Protein AF-A0A430QR47-F1 (af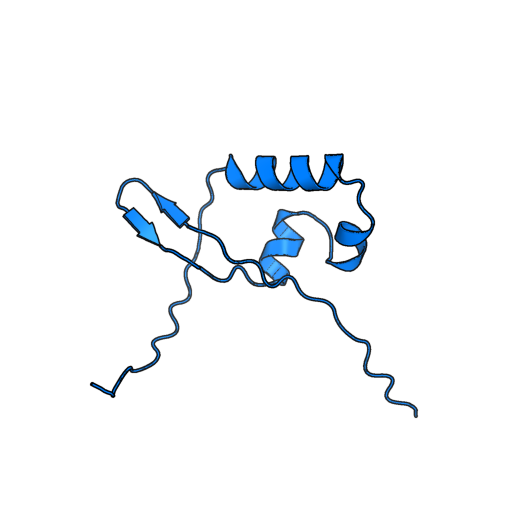db_monomer)

Sequence (79 aa):
MNLETSLQMEYGTFVHLSDHTGTYSRCLLASIAMEKLLGCNVEEFLHLPLEKRVRLKWEFCLRRFKVGLLLFYVLQYLV

Solvent-accessible surface area (backbone atoms only — not comparable to full-atom values): 5374 Å² total; per-residue (Å²): 131,86,80,74,75,76,82,79,76,72,51,87,44,68,41,71,51,71,60,99,90,48,67,52,70,72,42,76,45,53,34,73,59,49,25,66,71,70,71,44,53,58,70,60,55,70,71,46,57,67,69,57,54,53,48,52,52,49,61,54,75,74,52,90,77,92,80,86,83,84,81,80,80,72,81,78,86,82,130

Secondary structure (DSSP, 8-state):
------------EEEEEEETTEEEEEEEE-HHHHHHHHTS-HHHHHTS-HHHHHHHHHHHHTS----------------

Nearest PDB structures (foldseek):
  5zkt-assembly1_A  TM=3.418E-01  e=4.781E+00  Oryza sativa Japonica Group
  7vp5-assembly1_A  TM=3.523E-01  e=7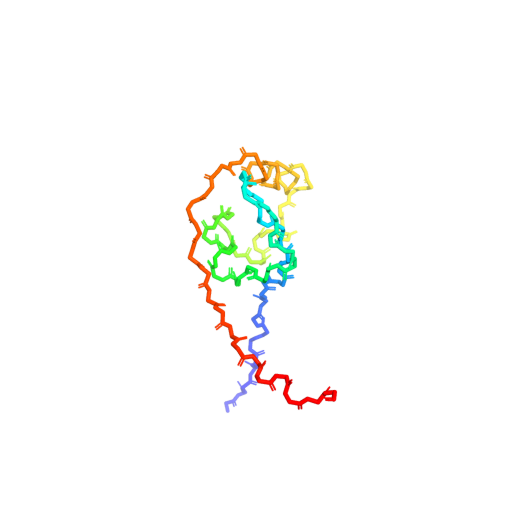.192E+00  Arabidopsis thaliana

Organism: Schistosoma bovis (NCBI:txid6184)

Radius of gyration: 16.45 Å; Cα contacts (8 Å, |Δi|>4): 47; chains: 1; bounding box: 40×34×55 Å

pLDDT: mean 86.51, std 15.62, range [41.97, 98.12]

Foldseek 3Di:
DDPPPPPADFDQDFDWDDDPVGIDGRDGDGRVNVCVLLVHHPVVLVPDDPVSNVVSVCVVVVDDDDDDDDDDPPPPPDD

Structure (mmCIF, N/CA/C/O backbone):
data_AF-A0A430QR47-F1
#
_entry.id   AF-A0A430QR47-F1
#
loop_
_atom_site.group_PDB
_atom_site.id
_atom_site.type_symbol
_atom_site.label_atom_id
_atom_site.label_alt_id
_atom_site.label_comp_id
_atom_site.label_asym_id
_atom_site.label_entity_id
_atom_site.label_seq_id
_atom_site.pdbx_PDB_ins_code
_atom_site.Cartn_x
_atom_site.Cartn_y
_atom_site.Cartn_z
_atom_site.occupancy
_atom_site.B_iso_or_equiv
_atom_site.auth_seq_id
_atom_site.auth_comp_id
_atom_site.auth_asym_id
_atom_site.auth_atom_id
_atom_site.pdbx_PDB_model_num
ATOM 1 N N . MET A 1 1 ? -0.660 -4.411 37.521 1.00 41.97 1 MET A N 1
ATOM 2 C CA . MET A 1 1 ? -0.868 -3.602 36.303 1.00 41.97 1 MET A CA 1
ATOM 3 C C . MET A 1 1 ? -1.247 -4.567 35.201 1.00 41.97 1 MET A C 1
ATOM 5 O O . MET A 1 1 ? -0.413 -5.383 34.832 1.00 41.97 1 MET A O 1
ATOM 9 N N . ASN A 1 2 ? -2.510 -4.561 34.781 1.00 42.44 2 ASN A N 1
ATOM 10 C CA . ASN A 1 2 ? -2.967 -5.402 33.681 1.00 42.44 2 ASN A CA 1
ATOM 11 C C . ASN A 1 2 ? -2.342 -4.854 32.397 1.00 42.44 2 ASN A C 1
ATOM 13 O O . ASN A 1 2 ? -2.633 -3.726 32.010 1.00 42.44 2 ASN A O 1
ATOM 17 N N . LEU A 1 3 ? -1.445 -5.625 31.780 1.00 56.69 3 LEU A N 1
ATOM 18 C CA . LEU A 1 3 ? -1.019 -5.390 30.405 1.00 56.69 3 LEU A CA 1
ATOM 19 C C . LEU A 1 3 ? -2.160 -5.883 29.506 1.00 56.69 3 LEU A C 1
ATOM 21 O O . LEU A 1 3 ? -2.099 -6.972 28.937 1.00 56.69 3 LEU A O 1
ATOM 25 N N . GLU A 1 4 ? -3.245 -5.114 29.432 1.00 59.81 4 GLU A N 1
ATOM 26 C CA . GLU A 1 4 ? -4.129 -5.219 28.276 1.00 59.81 4 GLU A CA 1
ATOM 27 C C . GLU A 1 4 ? -3.275 -4.821 27.077 1.00 59.81 4 GLU A C 1
ATOM 29 O O . GLU A 1 4 ? -2.914 -3.660 26.889 1.00 59.81 4 GLU A O 1
ATOM 34 N N . THR A 1 5 ? -2.838 -5.823 26.323 1.00 61.00 5 THR A N 1
ATOM 35 C CA . THR A 1 5 ? -2.196 -5.614 25.035 1.00 61.00 5 THR A CA 1
ATOM 36 C C . THR A 1 5 ? -3.254 -4.969 24.156 1.00 61.00 5 THR A C 1
ATOM 38 O O . THR A 1 5 ? -4.178 -5.637 23.700 1.00 61.00 5 THR A O 1
ATOM 41 N N . SER A 1 6 ? -3.171 -3.652 23.965 1.00 66.88 6 SER A N 1
ATOM 42 C CA . SER A 1 6 ? -4.008 -2.965 22.990 1.00 66.88 6 SER A CA 1
ATOM 43 C C . SER A 1 6 ? -3.735 -3.608 21.635 1.00 66.88 6 SER A C 1
ATOM 45 O O . SER A 1 6 ? -2.624 -3.502 21.113 1.00 66.88 6 SER A O 1
ATOM 47 N N . LEU A 1 7 ? -4.719 -4.333 21.102 1.00 74.38 7 LEU A N 1
ATOM 48 C CA . LEU A 1 7 ? -4.644 -4.924 19.772 1.00 74.38 7 LEU A CA 1
ATOM 49 C C . LEU A 1 7 ? -4.577 -3.782 18.761 1.00 74.38 7 LEU A C 1
ATOM 51 O O . LEU A 1 7 ? -5.586 -3.163 18.437 1.00 74.38 7 LEU A O 1
ATOM 55 N N . GLN A 1 8 ? -3.371 -3.477 18.296 1.00 82.19 8 GLN A N 1
ATOM 56 C CA . GLN A 1 8 ? -3.166 -2.457 17.285 1.00 82.19 8 GLN A CA 1
ATOM 57 C C . GLN A 1 8 ? -3.488 -3.058 15.917 1.00 82.19 8 GLN A C 1
ATOM 59 O O . GLN A 1 8 ? -2.873 -4.033 15.487 1.00 82.19 8 GLN A O 1
ATOM 64 N N . MET A 1 9 ? -4.501 -2.506 15.252 1.00 91.62 9 MET A N 1
ATOM 65 C CA . MET A 1 9 ? -4.874 -2.925 13.907 1.00 91.62 9 MET A CA 1
ATOM 66 C C . MET A 1 9 ? -3.944 -2.285 12.879 1.00 91.62 9 MET A C 1
ATOM 68 O O . MET A 1 9 ? -3.625 -1.103 12.977 1.00 91.62 9 MET A O 1
ATOM 72 N N . GLU A 1 10 ? -3.562 -3.052 11.860 1.00 95.00 10 GLU A N 1
ATOM 73 C CA . GLU A 1 10 ? -2.694 -2.583 10.780 1.00 95.00 10 GLU A CA 1
ATOM 74 C C . GLU A 1 10 ? -3.259 -2.941 9.403 1.00 95.00 10 GLU A C 1
ATOM 76 O O . GLU A 1 10 ? -3.903 -3.978 9.212 1.00 95.00 10 GLU A O 1
ATOM 81 N N . TYR A 1 11 ? -2.986 -2.097 8.407 1.00 95.06 11 TYR A N 1
ATOM 82 C CA . TYR A 1 11 ? -3.264 -2.431 7.016 1.00 95.06 11 TYR A CA 1
ATOM 83 C C . TYR A 1 11 ? -2.243 -3.443 6.483 1.00 95.06 11 TYR A C 1
ATOM 85 O O . TYR A 1 11 ? -1.061 -3.139 6.341 1.00 95.06 11 TYR A O 1
ATOM 93 N N . GLY A 1 12 ? -2.726 -4.613 6.060 1.00 92.56 12 GLY A N 1
ATOM 94 C CA . GLY A 1 12 ? -1.959 -5.618 5.311 1.00 92.56 12 GLY A CA 1
ATOM 95 C C . GLY A 1 12 ? -2.159 -5.511 3.795 1.00 92.56 12 GLY A C 1
ATOM 96 O O . GLY A 1 12 ? -2.576 -6.479 3.159 1.00 92.56 12 GLY A O 1
ATOM 97 N N . THR A 1 13 ? -1.945 -4.329 3.207 1.00 92.88 13 THR A N 1
ATOM 98 C CA . THR A 1 13 ? -2.326 -4.073 1.805 1.00 92.88 13 THR A CA 1
ATOM 99 C C . THR A 1 13 ? -1.199 -4.415 0.832 1.00 92.88 13 THR A C 1
ATOM 101 O O . THR A 1 13 ? -0.116 -3.835 0.888 1.00 92.88 13 THR A O 1
ATOM 104 N N . PHE A 1 14 ? -1.479 -5.311 -0.117 1.00 94.62 14 PHE A N 1
ATOM 105 C CA . PHE A 1 14 ? -0.609 -5.567 -1.264 1.00 94.62 14 PHE A CA 1
ATOM 106 C C . PHE A 1 14 ? -1.069 -4.774 -2.485 1.00 94.62 14 PHE A C 1
ATOM 108 O O . PHE A 1 14 ? -2.259 -4.748 -2.804 1.00 94.62 14 PHE A O 1
ATOM 115 N N . VAL A 1 15 ? -0.117 -4.170 -3.193 1.00 93.56 15 VAL A N 1
ATOM 116 C CA . VAL A 1 15 ? -0.369 -3.388 -4.407 1.00 93.56 15 VAL A CA 1
ATOM 117 C C . VAL A 1 15 ? 0.536 -3.842 -5.550 1.00 93.56 15 VAL A C 1
ATOM 119 O O . VAL A 1 15 ? 1.606 -4.414 -5.334 1.00 93.56 15 VAL A O 1
ATOM 122 N N . HIS A 1 16 ? 0.094 -3.585 -6.777 1.00 94.38 16 HIS A N 1
ATOM 123 C CA . HIS A 1 16 ? 0.928 -3.696 -7.970 1.00 94.38 16 HIS A CA 1
ATOM 124 C C . HIS A 1 16 ? 1.373 -2.292 -8.370 1.00 94.38 16 HIS A C 1
ATOM 126 O O . HIS A 1 16 ? 0.549 -1.379 -8.442 1.00 94.38 16 HIS A O 1
ATOM 132 N N . LEU A 1 17 ? 2.670 -2.118 -8.596 1.00 93.31 17 LEU A N 1
ATOM 133 C CA . LEU A 1 17 ? 3.264 -0.851 -9.003 1.00 93.31 17 LEU A CA 1
ATOM 134 C C . LEU A 1 17 ? 3.703 -0.981 -10.452 1.00 93.31 17 LEU A C 1
ATOM 136 O O . LEU A 1 17 ? 4.632 -1.728 -10.749 1.00 93.31 17 LEU A O 1
ATOM 140 N N . SER A 1 18 ? 3.017 -0.267 -11.337 1.00 93.88 18 SER A N 1
ATOM 141 C CA . SER A 1 18 ? 3.256 -0.312 -12.776 1.00 93.88 18 SER A CA 1
ATOM 142 C C . SER A 1 18 ? 3.761 1.032 -13.279 1.00 93.88 18 SER A C 1
ATOM 144 O O . SER A 1 18 ? 3.204 2.081 -12.946 1.00 93.88 18 SER A O 1
ATOM 146 N N . ASP A 1 19 ? 4.776 0.995 -14.130 1.00 93.19 19 ASP A N 1
ATOM 147 C CA . ASP A 1 19 ? 5.192 2.117 -14.961 1.00 93.19 19 ASP A CA 1
ATOM 148 C C . ASP A 1 19 ? 5.432 1.646 -16.406 1.00 93.19 19 ASP A C 1
ATOM 150 O O . ASP A 1 19 ? 5.045 0.545 -16.794 1.00 93.19 19 ASP A O 1
ATOM 154 N N . HIS A 1 20 ? 6.023 2.502 -17.236 1.00 95.50 20 HIS A N 1
ATOM 155 C CA . HIS A 1 20 ? 6.300 2.181 -18.637 1.00 95.50 20 HIS A CA 1
ATOM 156 C C . HIS A 1 20 ? 7.368 1.087 -18.830 1.00 95.50 20 HIS A C 1
ATOM 158 O O . HIS A 1 20 ? 7.503 0.577 -19.939 1.00 95.50 20 HIS A O 1
ATOM 164 N N . THR A 1 21 ? 8.125 0.736 -17.787 1.00 95.50 21 THR A N 1
ATOM 165 C CA . THR A 1 21 ? 9.198 -0.271 -17.831 1.00 95.50 21 THR A CA 1
ATOM 166 C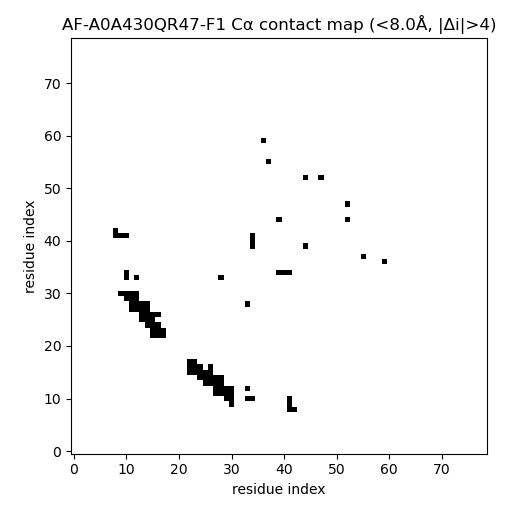 C . THR A 1 21 ? 8.728 -1.652 -17.383 1.00 95.50 21 THR A C 1
ATOM 168 O O . THR A 1 21 ? 9.355 -2.654 -17.720 1.00 95.50 21 THR A O 1
ATOM 171 N N . GLY A 1 22 ? 7.616 -1.730 -16.649 1.00 95.44 22 GLY A N 1
ATOM 172 C CA . GLY A 1 22 ? 7.079 -2.996 -16.174 1.00 95.44 22 GLY A CA 1
ATOM 173 C C . GLY A 1 22 ? 6.180 -2.850 -14.956 1.00 95.44 22 GLY A C 1
ATOM 174 O O . GLY A 1 22 ? 5.644 -1.784 -14.661 1.00 95.44 22 GLY A O 1
ATOM 175 N N . THR A 1 23 ? 5.966 -3.967 -14.259 1.00 95.12 23 THR A N 1
ATOM 176 C CA . THR A 1 23 ? 5.137 -4.017 -13.049 1.00 95.12 23 THR A CA 1
ATOM 177 C C . THR A 1 23 ? 5.817 -4.821 -11.953 1.00 95.12 23 THR A C 1
ATOM 179 O O . THR A 1 23 ? 6.049 -6.020 -12.109 1.00 95.12 23 THR A O 1
ATOM 182 N N . TYR A 1 24 ? 6.048 -4.187 -10.807 1.00 93.56 24 TYR A N 1
ATOM 183 C CA . TYR A 1 24 ? 6.364 -4.888 -9.569 1.00 93.56 24 TYR A CA 1
ATOM 184 C C . TYR A 1 24 ? 5.069 -5.370 -8.920 1.00 93.56 24 TYR A C 1
ATOM 186 O O . TYR A 1 24 ? 4.152 -4.589 -8.660 1.00 93.56 24 TYR A O 1
ATOM 194 N N . SER A 1 25 ? 4.977 -6.677 -8.685 1.00 93.38 25 SER A N 1
ATOM 195 C CA . SER A 1 25 ? 3.765 -7.310 -8.169 1.00 93.38 25 SER A CA 1
ATOM 196 C C . SER A 1 25 ? 3.855 -7.628 -6.687 1.00 93.38 25 SER A C 1
ATOM 198 O O . SER A 1 25 ? 4.919 -7.983 -6.189 1.00 93.38 25 SER A O 1
ATOM 200 N N . ARG A 1 26 ? 2.704 -7.563 -6.004 1.00 92.62 26 ARG A N 1
ATOM 201 C CA . ARG A 1 26 ? 2.567 -7.880 -4.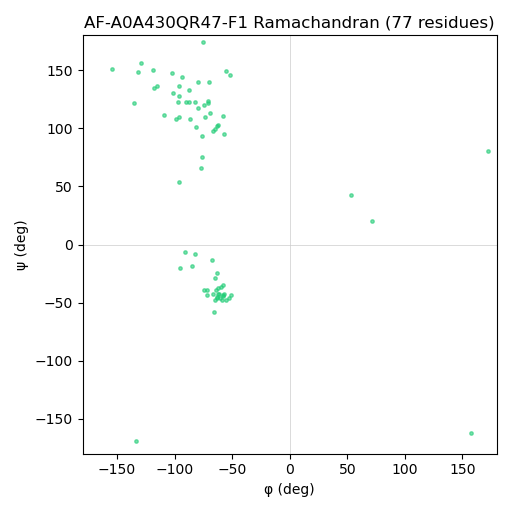574 1.00 92.62 26 ARG A CA 1
ATOM 202 C C . ARG A 1 26 ? 3.547 -7.103 -3.686 1.00 92.62 26 ARG A C 1
ATOM 204 O O . ARG A 1 26 ? 4.109 -7.650 -2.740 1.00 92.62 26 ARG A O 1
ATOM 211 N N . CYS A 1 27 ? 3.717 -5.815 -3.956 1.00 92.31 27 CYS A N 1
ATOM 212 C CA . CYS A 1 27 ? 4.451 -4.927 -3.067 1.00 92.31 27 CYS A CA 1
ATOM 213 C C . CYS A 1 27 ? 3.619 -4.695 -1.803 1.00 92.31 27 CYS A C 1
ATOM 215 O O . CYS A 1 27 ? 2.469 -4.261 -1.895 1.00 92.31 27 CYS A O 1
ATOM 217 N N . LEU A 1 28 ? 4.185 -4.991 -0.632 1.00 93.50 28 LEU A N 1
ATOM 218 C CA . LEU A 1 28 ? 3.554 -4.650 0.640 1.00 93.50 28 LEU A CA 1
ATOM 219 C C . LEU A 1 28 ? 3.622 -3.135 0.835 1.00 93.50 28 LEU A C 1
ATOM 221 O O . LEU A 1 28 ? 4.711 -2.558 0.865 1.00 93.50 28 LEU A O 1
ATOM 225 N N . LEU A 1 29 ? 2.465 -2.501 0.991 1.00 92.88 29 LEU A N 1
ATOM 226 C CA . LEU A 1 29 ? 2.377 -1.107 1.395 1.00 92.88 29 LEU A CA 1
ATOM 227 C C . LEU A 1 29 ? 2.164 -1.066 2.909 1.00 92.88 29 LEU A C 1
ATOM 229 O O . LEU A 1 29 ? 1.118 -1.478 3.403 1.00 92.88 29 LEU A O 1
ATOM 233 N N . ALA A 1 30 ? 3.189 -0.614 3.636 1.00 92.62 30 ALA A N 1
ATOM 234 C CA . ALA A 1 30 ? 3.186 -0.586 5.098 1.00 92.62 30 ALA A CA 1
ATOM 235 C C . ALA A 1 30 ? 1.985 0.193 5.660 1.00 92.62 30 ALA A C 1
ATOM 237 O O . ALA A 1 30 ? 1.557 1.182 5.056 1.00 92.62 30 ALA A O 1
ATOM 238 N N . SER A 1 31 ? 1.495 -0.200 6.844 1.00 94.56 31 SER A N 1
ATOM 239 C CA . SER A 1 31 ? 0.297 0.403 7.451 1.00 94.56 31 SER A CA 1
ATOM 240 C C . SER A 1 31 ? 0.392 1.923 7.551 1.00 94.56 31 SER A C 1
ATOM 242 O O . SER A 1 31 ? -0.491 2.629 7.077 1.00 94.56 31 SER A O 1
ATOM 244 N N . ILE A 1 32 ? 1.528 2.442 8.019 1.00 93.50 32 ILE A N 1
ATOM 245 C CA . ILE A 1 32 ? 1.774 3.888 8.111 1.00 93.50 32 ILE A CA 1
ATOM 246 C C . ILE A 1 32 ? 1.656 4.620 6.762 1.00 93.50 32 ILE A C 1
ATOM 248 O O . ILE A 1 32 ? 1.195 5.760 6.696 1.00 93.50 32 ILE A O 1
ATOM 252 N N . ALA A 1 33 ? 2.055 3.977 5.662 1.00 92.62 33 ALA A N 1
ATOM 253 C CA . ALA A 1 33 ? 1.930 4.551 4.328 1.00 92.62 33 ALA A CA 1
ATOM 254 C C . ALA A 1 33 ? 0.472 4.525 3.850 1.00 92.62 33 ALA A C 1
ATOM 256 O O . ALA A 1 33 ? 0.018 5.501 3.253 1.00 92.62 33 ALA A O 1
ATOM 257 N N . MET A 1 34 ? -0.264 3.450 4.152 1.00 94.88 34 MET A N 1
ATOM 258 C CA . MET A 1 34 ? -1.700 3.340 3.876 1.00 94.88 34 MET A CA 1
ATOM 259 C C . MET A 1 34 ? -2.515 4.381 4.643 1.00 94.88 34 MET A C 1
ATOM 261 O O . MET A 1 34 ? -3.341 5.061 4.042 1.00 94.88 34 MET A O 1
ATOM 265 N N . GLU A 1 35 ? -2.248 4.564 5.932 1.00 95.50 35 GLU A N 1
ATOM 266 C CA . GLU A 1 35 ? -2.932 5.557 6.767 1.00 95.50 35 GLU A CA 1
ATOM 267 C C . GLU A 1 35 ? -2.715 6.972 6.245 1.00 95.50 35 GLU A C 1
ATOM 269 O O . GLU A 1 35 ? -3.666 7.729 6.062 1.00 95.50 35 GLU A O 1
ATOM 274 N N . LYS A 1 36 ? -1.467 7.313 5.909 1.00 93.38 36 LYS A N 1
ATOM 275 C CA . LYS A 1 36 ? -1.134 8.612 5.318 1.00 93.38 36 LYS A CA 1
ATOM 276 C C . LYS A 1 36 ? -1.811 8.827 3.964 1.00 93.38 36 LYS A C 1
ATOM 278 O O . LYS A 1 36 ? -2.191 9.948 3.637 1.00 93.38 36 LYS A O 1
ATOM 283 N N . LEU A 1 37 ? -1.924 7.770 3.167 1.00 93.00 37 LEU A N 1
ATOM 284 C CA . LEU A 1 37 ? -2.540 7.811 1.847 1.00 93.00 37 LEU A CA 1
ATOM 285 C C . LEU A 1 37 ? -4.066 7.976 1.928 1.00 93.00 37 LEU A C 1
ATOM 287 O O . LEU A 1 37 ? -4.630 8.748 1.155 1.00 93.00 37 LEU A O 1
ATOM 291 N N . LEU A 1 38 ? -4.720 7.250 2.837 1.00 94.12 38 LEU A N 1
ATOM 292 C CA . LEU A 1 38 ? -6.174 7.270 3.023 1.00 94.12 38 LEU A CA 1
ATOM 293 C C . LEU A 1 38 ? -6.649 8.408 3.936 1.00 94.12 38 LEU A C 1
ATOM 295 O O . LEU A 1 38 ? -7.830 8.749 3.911 1.00 94.12 38 LEU A O 1
ATOM 299 N N . GLY A 1 39 ? -5.749 8.989 4.731 1.00 95.12 39 GLY A N 1
ATOM 300 C CA . GLY A 1 39 ? -6.054 10.027 5.714 1.00 95.12 39 GLY A CA 1
ATOM 301 C C . GLY A 1 39 ? -6.817 9.517 6.938 1.00 95.12 39 GLY A C 1
ATOM 302 O O . GLY A 1 39 ? -7.485 10.315 7.588 1.00 95.12 39 GLY A O 1
ATOM 303 N N . CYS A 1 40 ? -6.769 8.211 7.215 1.00 95.88 40 CYS A N 1
ATOM 304 C CA . CYS A 1 40 ? -7.442 7.585 8.352 1.00 95.88 40 CYS A CA 1
ATOM 305 C C . CYS A 1 40 ? -6.745 6.288 8.792 1.00 95.88 40 CYS A C 1
ATOM 307 O O . CYS A 1 40 ? -6.137 5.589 7.972 1.00 95.88 40 CYS A O 1
ATOM 309 N N . ASN A 1 41 ? -6.851 5.966 10.082 1.00 95.38 41 ASN A N 1
ATOM 310 C CA . ASN A 1 41 ? -6.371 4.701 10.643 1.00 95.38 41 ASN A CA 1
ATOM 311 C C . ASN A 1 41 ? -7.301 3.524 10.281 1.00 95.38 41 ASN A C 1
ATOM 313 O O . ASN A 1 41 ? -8.345 3.701 9.646 1.00 95.38 41 ASN A O 1
ATOM 317 N N . VAL A 1 42 ? -6.908 2.298 10.638 1.00 95.44 42 VAL A N 1
ATOM 318 C CA . VAL A 1 42 ? -7.678 1.089 10.290 1.00 95.44 42 VAL A CA 1
ATOM 319 C C . VAL A 1 42 ? -9.079 1.100 10.904 1.00 95.44 42 VAL A C 1
ATOM 321 O O . VAL A 1 42 ? -10.048 0.753 10.228 1.00 95.44 42 VAL A O 1
ATOM 324 N N . GLU A 1 43 ? -9.204 1.514 12.163 1.00 95.12 43 GLU A N 1
ATOM 325 C CA . GLU A 1 43 ? -10.485 1.551 12.868 1.00 95.12 43 GLU A CA 1
ATOM 326 C C . GLU A 1 43 ? -11.437 2.560 12.216 1.00 95.12 43 GLU A C 1
ATOM 328 O O . GLU A 1 43 ? -12.575 2.221 11.885 1.00 95.12 43 GLU A O 1
ATOM 333 N N . GLU A 1 44 ? -10.958 3.769 11.935 1.00 96.19 44 GLU A N 1
ATOM 334 C CA . GLU A 1 44 ? -11.710 4.808 11.228 1.00 96.19 44 GLU A CA 1
ATOM 335 C C . GLU A 1 44 ? -12.178 4.326 9.850 1.00 96.19 44 GLU A C 1
ATOM 337 O O . GLU A 1 44 ? -13.341 4.509 9.484 1.00 96.19 44 GLU A O 1
ATOM 342 N N . PHE A 1 45 ? -11.302 3.657 9.096 1.00 96.00 45 PHE A N 1
ATOM 343 C CA . PHE A 1 45 ? -11.639 3.124 7.779 1.00 96.00 45 PHE A CA 1
ATOM 344 C C . PHE A 1 45 ? -12.718 2.045 7.830 1.00 96.00 45 PHE A C 1
ATOM 346 O O . PHE A 1 45 ? -13.591 2.015 6.957 1.00 96.00 45 PHE A O 1
ATOM 353 N N . LEU A 1 46 ? -12.696 1.168 8.836 1.00 95.12 46 LEU A N 1
ATOM 354 C CA . LEU A 1 46 ? -13.716 0.129 9.008 1.00 95.12 46 LEU A CA 1
ATOM 355 C C . LEU A 1 46 ? -15.102 0.709 9.310 1.00 95.12 46 LEU A C 1
ATOM 357 O O . LEU A 1 46 ? -16.100 0.118 8.895 1.00 95.12 46 LEU A O 1
ATOM 361 N N . HIS A 1 47 ? -15.165 1.881 9.943 1.00 97.12 47 HIS A N 1
ATOM 362 C CA . HIS A 1 47 ? -16.410 2.602 10.212 1.00 97.12 47 HIS A CA 1
ATOM 363 C C . HIS A 1 47 ? -16.916 3.433 9.017 1.00 97.12 47 HIS A C 1
ATOM 365 O O . HIS A 1 47 ? -18.037 3.949 9.054 1.00 97.12 47 HIS A O 1
ATOM 371 N N . LEU A 1 48 ? -16.142 3.568 7.932 1.00 97.88 48 LEU A N 1
ATOM 372 C CA . LEU A 1 48 ? -16.596 4.292 6.745 1.00 97.88 48 LEU A CA 1
ATOM 373 C C . LEU A 1 48 ? -17.701 3.522 5.995 1.00 97.88 48 LEU A C 1
ATOM 375 O O . LEU A 1 48 ? -17.573 2.317 5.748 1.00 97.88 48 LEU A O 1
ATOM 379 N N . PRO A 1 49 ? -18.736 4.225 5.493 1.00 98.12 49 PRO A N 1
ATOM 380 C CA . PRO A 1 49 ? -19.680 3.661 4.537 1.00 98.12 49 PRO A CA 1
ATOM 381 C C . PRO A 1 49 ? -18.963 3.024 3.344 1.00 98.12 49 PRO A C 1
ATOM 383 O O . PRO A 1 49 ? -17.932 3.523 2.880 1.00 98.12 49 PRO A O 1
ATOM 386 N N . LEU A 1 50 ? -19.535 1.943 2.803 1.00 97.69 50 LEU A N 1
ATOM 387 C CA . LEU A 1 50 ? -18.964 1.219 1.662 1.00 97.69 50 LEU A CA 1
ATOM 388 C C . LEU A 1 50 ? -18.626 2.153 0.490 1.00 97.69 50 LEU A C 1
ATOM 390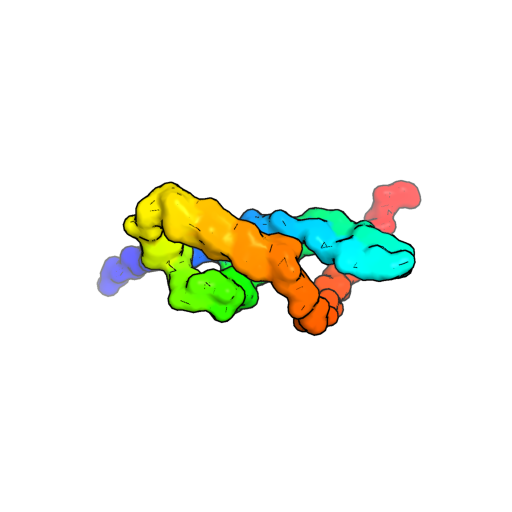 O O . LEU A 1 50 ? -17.535 2.063 -0.065 1.00 97.69 50 LEU A O 1
ATOM 394 N N . GLU A 1 51 ? -19.514 3.090 0.171 1.00 98.06 51 GLU A N 1
ATOM 395 C CA . GLU A 1 51 ? -19.331 4.080 -0.896 1.00 98.06 51 GLU A CA 1
ATOM 396 C C . GLU A 1 51 ? -18.064 4.924 -0.705 1.00 98.06 51 GLU A C 1
ATOM 398 O O . GLU A 1 51 ? -17.299 5.126 -1.650 1.00 98.06 51 GLU A O 1
ATOM 403 N N . LYS A 1 52 ? -17.789 5.363 0.532 1.00 97.75 52 LYS A N 1
ATOM 404 C CA . LYS A 1 52 ? -16.570 6.118 0.850 1.00 97.75 52 LYS A CA 1
ATOM 405 C C . LYS A 1 52 ? -15.322 5.249 0.692 1.00 97.75 52 LYS A C 1
ATOM 407 O O . LYS A 1 52 ? -14.349 5.707 0.099 1.00 97.75 52 LYS A O 1
ATOM 412 N N . ARG A 1 53 ? -15.356 3.989 1.144 1.00 96.88 53 ARG A N 1
ATOM 413 C CA . ARG A 1 53 ? -14.232 3.043 0.976 1.00 96.88 53 ARG A CA 1
ATOM 414 C C . ARG A 1 53 ? -13.936 2.765 -0.500 1.00 96.88 53 ARG A C 1
ATOM 416 O O . ARG A 1 53 ? -12.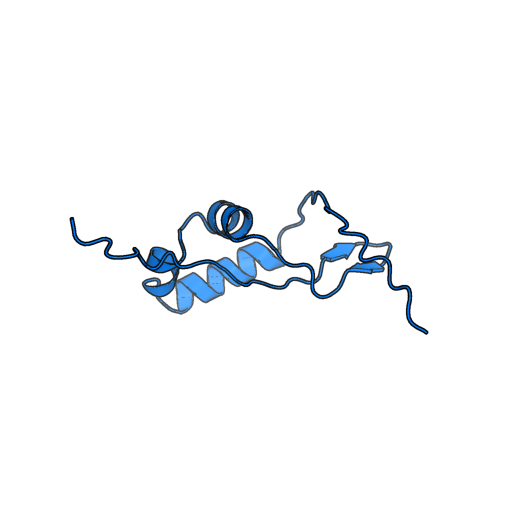777 2.767 -0.910 1.00 96.88 53 ARG A O 1
ATOM 423 N N . VAL A 1 54 ? -14.980 2.582 -1.311 1.00 96.81 54 VAL A N 1
ATOM 424 C CA . VAL A 1 54 ? -14.861 2.399 -2.766 1.00 96.81 54 VAL A CA 1
ATOM 425 C C . VAL A 1 54 ? -14.260 3.640 -3.417 1.00 96.81 54 VAL A C 1
ATOM 427 O O . VAL A 1 54 ? -13.331 3.520 -4.215 1.00 96.81 54 VAL A O 1
ATOM 430 N N . ARG A 1 55 ? -14.733 4.834 -3.049 1.00 96.62 55 ARG A N 1
ATOM 431 C CA . ARG A 1 55 ? -14.180 6.089 -3.560 1.00 96.62 55 ARG A CA 1
ATOM 432 C C . ARG A 1 55 ? -12.693 6.234 -3.232 1.00 96.62 55 ARG A C 1
ATOM 434 O O . ARG A 1 55 ? -11.914 6.513 -4.137 1.00 96.62 55 ARG A O 1
ATOM 441 N N . LEU A 1 56 ? -12.294 5.989 -1.983 1.00 95.88 56 LEU A N 1
ATOM 442 C CA . LEU A 1 56 ? -10.889 6.042 -1.562 1.00 95.88 56 LEU A CA 1
ATOM 443 C C . LEU A 1 56 ? -10.007 5.073 -2.361 1.00 95.88 56 LEU A C 1
ATOM 445 O O . LEU A 1 56 ? -8.937 5.464 -2.828 1.00 95.88 56 LEU A O 1
ATOM 449 N N . LYS A 1 57 ? -10.473 3.835 -2.586 1.00 94.19 57 LYS A N 1
ATOM 450 C CA . LYS A 1 57 ? -9.764 2.861 -3.431 1.00 94.19 57 LYS A CA 1
ATOM 451 C C . LYS A 1 57 ? -9.503 3.424 -4.828 1.00 94.19 57 LYS A C 1
ATOM 453 O O . LYS A 1 57 ? -8.387 3.319 -5.328 1.00 94.19 57 LYS A O 1
ATOM 458 N N . TRP A 1 58 ? -10.516 4.006 -5.464 1.00 95.56 58 TRP A N 1
ATOM 459 C CA . TRP A 1 58 ? -10.369 4.534 -6.820 1.00 95.56 58 TRP A CA 1
ATOM 460 C C . TRP A 1 58 ? -9.518 5.801 -6.872 1.00 95.56 58 TRP A C 1
ATOM 462 O O . TRP A 1 58 ? -8.684 5.919 -7.766 1.00 95.56 58 TRP A O 1
ATOM 472 N N . GLU A 1 59 ? -9.653 6.710 -5.904 1.00 93.50 59 GLU A N 1
ATOM 473 C CA . GLU A 1 59 ? -8.764 7.874 -5.803 1.00 93.50 59 GLU A CA 1
ATOM 474 C C . GLU A 1 59 ? -7.298 7.453 -5.643 1.00 93.50 59 GLU A C 1
ATOM 476 O O . GLU A 1 59 ? -6.421 8.082 -6.232 1.00 93.50 59 GLU A O 1
ATOM 481 N N . PHE A 1 60 ? -7.030 6.369 -4.911 1.00 91.75 60 PHE A N 1
ATOM 482 C CA . PHE A 1 60 ? -5.707 5.757 -4.855 1.00 91.75 60 PHE A CA 1
ATOM 483 C C . PHE A 1 60 ? -5.284 5.172 -6.213 1.00 91.75 60 PHE A C 1
ATOM 485 O O . PHE A 1 60 ? -4.272 5.596 -6.762 1.00 91.75 60 PHE A O 1
ATOM 492 N N . CYS A 1 61 ? -6.046 4.242 -6.795 1.00 91.88 61 CYS A N 1
ATOM 493 C CA . CYS A 1 61 ? -5.635 3.533 -8.015 1.00 91.88 61 CYS A CA 1
ATOM 494 C C . CYS A 1 61 ? -5.470 4.436 -9.252 1.00 91.88 61 CYS A C 1
ATOM 496 O O . CYS A 1 61 ? -4.746 4.072 -10.175 1.00 91.88 61 CYS A O 1
ATOM 498 N N . LEU A 1 62 ? -6.141 5.590 -9.297 1.00 91.06 62 LEU A N 1
ATOM 499 C CA . LEU A 1 62 ? -6.101 6.512 -10.439 1.00 91.06 62 LEU A CA 1
ATOM 500 C C . LEU A 1 62 ? -4.997 7.575 -10.335 1.00 91.06 62 LEU A C 1
ATOM 502 O O . LEU A 1 62 ? -4.786 8.341 -11.278 1.00 91.06 62 LEU A O 1
ATOM 506 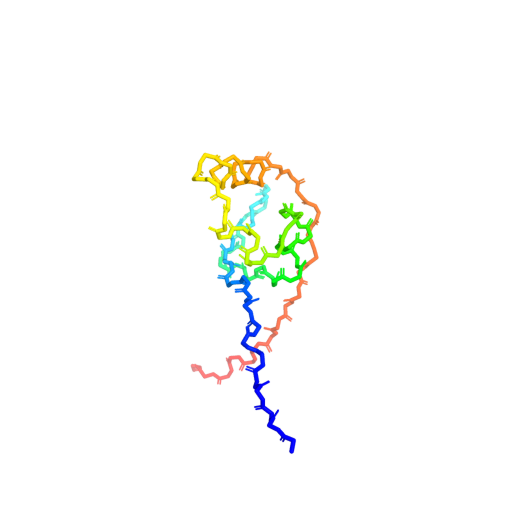N N . ARG A 1 63 ? -4.284 7.649 -9.207 1.00 92.25 63 ARG A N 1
ATOM 507 C CA . ARG A 1 63 ? -3.196 8.612 -9.002 1.00 92.25 63 ARG A CA 1
ATOM 508 C C . ARG A 1 63 ? -1.844 8.010 -9.377 1.00 92.25 63 ARG A C 1
ATOM 510 O O . ARG A 1 63 ? -1.563 6.842 -9.129 1.00 92.25 63 ARG A O 1
ATOM 517 N N . ARG A 1 64 ? -0.965 8.848 -9.937 1.00 93.81 64 ARG A N 1
ATOM 518 C CA . ARG A 1 64 ? 0.461 8.528 -10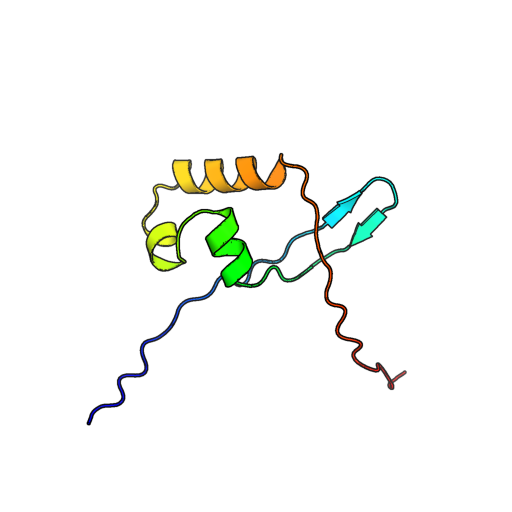.095 1.00 93.81 64 ARG A CA 1
ATOM 519 C C . ARG A 1 64 ? 1.209 8.941 -8.836 1.00 93.81 64 ARG A C 1
ATOM 521 O O . ARG A 1 64 ? 1.049 10.067 -8.367 1.00 93.81 64 ARG A O 1
ATOM 528 N N . PHE A 1 65 ? 2.056 8.054 -8.331 1.00 91.69 65 PHE A N 1
ATOM 529 C CA . PHE A 1 65 ? 2.855 8.289 -7.133 1.00 91.69 65 PHE A CA 1
ATOM 530 C C . PHE A 1 65 ? 4.343 8.221 -7.453 1.00 91.69 65 PHE A C 1
ATOM 532 O O . PHE A 1 65 ? 4.770 7.469 -8.327 1.00 91.69 65 PHE A O 1
ATOM 539 N N . LYS A 1 66 ? 5.142 8.981 -6.701 1.00 91.88 66 LYS A N 1
ATOM 540 C CA . LYS A 1 66 ? 6.571 8.700 -6.548 1.00 91.88 66 LYS A CA 1
ATOM 541 C C . LYS A 1 66 ? 6.713 7.723 -5.388 1.00 91.88 66 LYS A C 1
ATOM 543 O O . LYS A 1 66 ? 6.254 8.027 -4.289 1.00 91.88 66 LYS A O 1
ATOM 548 N N . VAL A 1 67 ? 7.312 6.565 -5.639 1.00 88.56 67 VAL A N 1
ATOM 549 C CA . VAL A 1 67 ? 7.447 5.484 -4.654 1.00 88.56 67 VAL A CA 1
ATOM 550 C C . VAL A 1 67 ? 8.920 5.215 -4.367 1.00 88.56 67 VAL A C 1
ATOM 552 O O . VAL A 1 67 ? 9.731 5.147 -5.285 1.00 88.56 67 VAL A O 1
ATOM 555 N N . GLY A 1 68 ? 9.265 5.083 -3.086 1.00 88.31 68 GLY A N 1
ATOM 556 C CA . GLY A 1 68 ? 10.554 4.550 -2.651 1.00 88.31 68 GLY A CA 1
ATOM 557 C C . GLY A 1 68 ? 10.388 3.070 -2.334 1.00 88.31 68 GLY A C 1
ATOM 558 O O . GLY A 1 68 ? 9.537 2.720 -1.519 1.00 88.31 68 GLY A O 1
ATOM 559 N N . LEU A 1 69 ? 11.162 2.207 -2.989 1.00 86.31 69 LEU A N 1
ATOM 560 C CA . LEU A 1 69 ? 11.130 0.766 -2.747 1.00 86.31 69 LEU A CA 1
ATOM 561 C C . LEU A 1 69 ? 12.244 0.385 -1.776 1.00 86.31 69 LEU A C 1
ATOM 563 O O . LEU A 1 69 ? 13.409 0.700 -2.012 1.00 86.31 69 LEU A O 1
ATOM 567 N N . LEU A 1 70 ? 11.884 -0.324 -0.706 1.00 86.88 70 LEU A N 1
ATOM 568 C CA . LEU A 1 70 ? 12.847 -0.991 0.160 1.00 86.88 70 LEU A CA 1
ATOM 569 C C . LEU A 1 70 ? 12.912 -2.462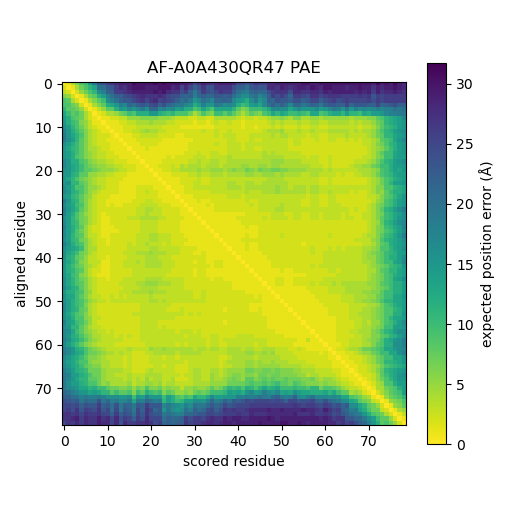 -0.251 1.00 86.88 70 LEU A C 1
ATOM 571 O O . LEU A 1 70 ? 11.966 -3.220 -0.041 1.00 86.88 70 LEU A O 1
ATOM 575 N N . LEU A 1 71 ? 14.018 -2.847 -0.883 1.00 80.75 71 LEU A N 1
ATOM 576 C CA . LEU A 1 71 ? 14.269 -4.229 -1.269 1.00 80.75 71 LEU A CA 1
ATOM 577 C C . LEU A 1 71 ? 14.918 -4.959 -0.097 1.00 80.75 71 LEU A C 1
ATOM 579 O O . LEU A 1 71 ? 16.086 -4.741 0.220 1.00 80.75 71 LEU A O 1
ATOM 583 N N . PHE A 1 72 ? 14.155 -5.844 0.536 1.00 73.19 72 PHE A N 1
ATOM 584 C CA . PHE A 1 72 ? 14.717 -6.832 1.443 1.00 73.19 72 PHE A CA 1
ATOM 585 C C . PHE A 1 72 ? 15.253 -7.982 0.593 1.00 73.19 72 PHE A C 1
ATOM 587 O O . PHE A 1 72 ? 14.489 -8.813 0.105 1.00 73.19 72 PHE A O 1
ATOM 594 N N . TYR A 1 73 ? 16.567 -8.010 0.376 1.00 62.91 73 TYR A N 1
ATOM 595 C CA . TYR A 1 73 ? 17.221 -9.179 -0.200 1.00 62.91 73 TYR A CA 1
ATOM 596 C C . TYR A 1 73 ? 17.118 -10.319 0.810 1.00 62.91 73 TYR A C 1
ATOM 598 O O . TYR A 1 73 ? 17.910 -10.410 1.747 1.00 62.91 73 TYR A O 1
ATOM 606 N N . VAL A 1 74 ? 16.138 -11.200 0.633 1.00 59.41 74 VAL A N 1
ATOM 607 C CA . VAL A 1 74 ? 16.253 -12.544 1.189 1.00 59.41 74 VAL A CA 1
ATOM 608 C C . VAL A 1 74 ? 17.265 -13.239 0.291 1.00 59.41 74 VAL A C 1
ATOM 610 O O . VAL A 1 74 ? 16.989 -13.457 -0.888 1.00 59.41 74 VAL A O 1
ATOM 613 N N . LEU A 1 75 ? 18.463 -13.511 0.815 1.00 48.97 75 LEU A N 1
ATOM 614 C CA . LEU A 1 75 ? 19.419 -14.400 0.164 1.00 48.97 75 LEU A CA 1
ATOM 615 C C . LEU A 1 75 ? 18.719 -15.746 -0.018 1.00 48.97 75 LEU A C 1
ATOM 617 O O . LEU A 1 75 ? 18.674 -16.565 0.897 1.00 48.97 75 LEU A O 1
ATOM 621 N N . GLN A 1 76 ? 18.131 -15.955 -1.189 1.00 51.09 76 GLN A N 1
ATOM 622 C CA . GLN A 1 76 ? 17.564 -17.229 -1.583 1.00 51.09 76 GLN A CA 1
ATOM 623 C C . GLN A 1 76 ? 18.731 -18.146 -1.975 1.00 51.09 76 GLN A C 1
ATOM 625 O O . GLN A 1 76 ? 18.903 -18.502 -3.133 1.00 51.09 76 GLN A O 1
ATOM 630 N N . TYR A 1 77 ? 19.577 -18.498 -1.003 1.00 51.50 77 TYR A N 1
ATOM 631 C CA . TYR A 1 77 ? 20.348 -19.730 -1.087 1.00 51.50 77 TYR A CA 1
ATOM 632 C C . TYR A 1 77 ? 19.375 -20.850 -0.755 1.00 51.50 77 TYR A C 1
ATOM 634 O O . TYR A 1 77 ? 19.121 -21.087 0.421 1.00 51.50 77 TYR A O 1
ATOM 642 N N . LEU A 1 78 ? 18.766 -21.434 -1.786 1.00 47.66 78 LEU A N 1
ATOM 643 C CA . LEU A 1 78 ? 18.266 -22.814 -1.845 1.00 47.66 78 LEU A CA 1
ATOM 644 C C . LEU A 1 78 ? 17.478 -22.987 -3.151 1.00 47.66 78 LEU A C 1
ATOM 646 O O . LEU A 1 78 ? 16.249 -22.908 -3.163 1.00 47.66 78 LEU A O 1
ATOM 650 N N . VAL A 1 79 ? 18.219 -23.205 -4.239 1.00 44.44 79 VAL A N 1
ATOM 651 C CA . VAL A 1 79 ? 17.964 -24.278 -5.213 1.00 44.44 79 VAL A CA 1
ATOM 652 C C . VAL A 1 79 ? 19.318 -24.884 -5.554 1.00 44.44 79 VAL A C 1
ATOM 654 O O . VAL A 1 79 ? 20.254 -24.085 -5.782 1.00 44.44 79 VAL A O 1
#

Mean predicted aligned error: 7.21 Å